Protein AF-A0A5S9M4N8-F1 (afdb_monomer_lite)

Structure (mmCIF, N/CA/C/O backbone):
data_AF-A0A5S9M4N8-F1
#
_entry.id   AF-A0A5S9M4N8-F1
#
loop_
_atom_site.group_PDB
_atom_site.id
_atom_site.type_symbol
_atom_site.label_atom_id
_atom_site.label_alt_id
_atom_site.label_comp_id
_atom_site.label_asym_id
_atom_site.label_entity_id
_atom_site.label_seq_id
_atom_site.pdbx_PDB_ins_code
_atom_site.Cartn_x
_atom_site.Cartn_y
_atom_site.Cartn_z
_atom_site.occupancy
_atom_site.B_iso_or_equiv
_atom_site.auth_seq_id
_atom_site.auth_comp_id
_atom_site.auth_asym_id
_atom_site.auth_atom_id
_atom_site.pdbx_PDB_model_num
ATOM 1 N N . MET A 1 1 ? 8.295 -23.460 23.714 1.00 48.38 1 MET A N 1
ATOM 2 C CA . MET A 1 1 ? 7.935 -23.216 22.299 1.00 48.38 1 MET A CA 1
ATOM 3 C C . MET A 1 1 ? 6.421 -23.104 22.266 1.00 48.38 1 MET A C 1
ATOM 5 O O . MET A 1 1 ? 5.793 -24.024 22.769 1.00 48.38 1 MET A O 1
ATOM 9 N N . GLY A 1 2 ? 5.868 -21.956 21.855 1.00 61.84 2 GLY A N 1
ATOM 10 C CA . GLY A 1 2 ? 4.419 -21.685 21.912 1.00 61.84 2 GLY A CA 1
ATOM 11 C C . GLY A 1 2 ? 3.612 -22.619 21.009 1.00 61.84 2 GLY A C 1
ATOM 12 O O . GLY A 1 2 ? 4.162 -23.141 20.035 1.00 61.84 2 GLY A O 1
ATOM 13 N N . ASN A 1 3 ? 2.346 -22.865 21.357 1.00 68.19 3 ASN A N 1
ATOM 14 C CA . ASN A 1 3 ? 1.476 -23.753 20.592 1.00 68.19 3 ASN A CA 1
ATOM 15 C C . ASN A 1 3 ? 1.122 -23.092 19.246 1.00 68.19 3 ASN A C 1
ATOM 17 O O . ASN A 1 3 ? 0.987 -21.874 19.168 1.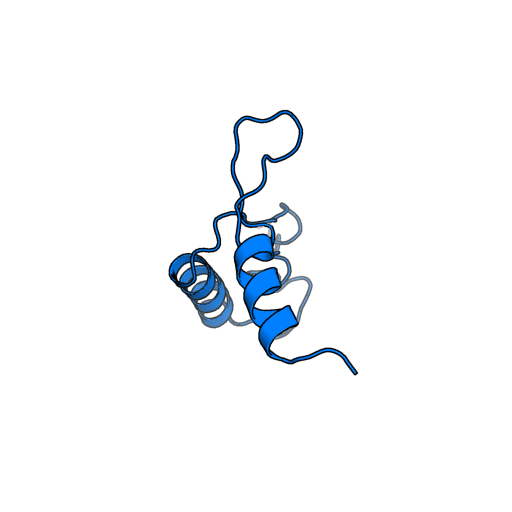00 68.19 3 ASN A O 1
ATOM 21 N N . LYS A 1 4 ? 0.992 -23.876 18.169 1.00 59.41 4 LYS A N 1
ATOM 22 C CA . LYS A 1 4 ? 0.668 -23.352 16.828 1.00 59.41 4 LYS A CA 1
ATOM 23 C C . LYS A 1 4 ? -0.686 -22.642 16.797 1.00 59.41 4 LYS A C 1
ATOM 25 O O . LYS A 1 4 ? -0.827 -21.656 16.081 1.00 59.41 4 LYS A O 1
ATOM 30 N N . ASP A 1 5 ? -1.624 -23.098 17.617 1.00 62.03 5 ASP A N 1
ATOM 31 C CA . ASP A 1 5 ? -2.965 -22.522 17.723 1.00 62.03 5 ASP A CA 1
ATOM 32 C C . ASP A 1 5 ? -2.935 -21.103 18.325 1.00 62.03 5 ASP A C 1
ATOM 34 O O . ASP A 1 5 ? -3.726 -20.251 17.927 1.00 62.03 5 ASP A O 1
ATOM 38 N N . ASP A 1 6 ? -1.938 -20.795 19.170 1.00 58.97 6 ASP A N 1
ATOM 39 C CA . ASP A 1 6 ? -1.728 -19.455 19.744 1.00 58.97 6 ASP A CA 1
ATOM 40 C C . ASP A 1 6 ? -1.336 -18.414 18.672 1.00 58.97 6 ASP A C 1
ATOM 42 O O . ASP A 1 6 ? -1.470 -17.206 18.884 1.00 58.97 6 ASP A O 1
ATOM 46 N N . TYR A 1 7 ? -0.804 -18.860 17.524 1.00 54.72 7 TYR A N 1
ATOM 47 C CA . TYR A 1 7 ? -0.448 -17.988 16.398 1.00 54.72 7 TYR A CA 1
ATOM 48 C C . TYR A 1 7 ? -1.631 -17.725 15.461 1.00 54.72 7 TYR A C 1
ATOM 50 O O . TYR A 1 7 ? -1.660 -16.675 14.824 1.00 54.72 7 TYR A O 1
ATOM 58 N N . VAL A 1 8 ? -2.590 -18.653 15.379 1.00 56.06 8 VAL A N 1
ATOM 59 C CA . VAL A 1 8 ? -3.793 -18.506 14.544 1.00 56.06 8 VAL A CA 1
ATOM 60 C C . VAL A 1 8 ? -4.741 -17.484 15.171 1.00 56.06 8 VAL A C 1
ATOM 62 O O . VAL A 1 8 ? -5.178 -16.567 14.484 1.00 56.06 8 VAL A O 1
ATOM 65 N N . ASP A 1 9 ? -4.948 -17.559 16.489 1.00 60.12 9 ASP A N 1
ATOM 66 C CA . ASP A 1 9 ? -5.811 -16.629 17.238 1.00 60.12 9 ASP A CA 1
ATOM 67 C C . ASP A 1 9 ? -5.277 -15.181 17.202 1.00 60.12 9 ASP A C 1
ATOM 69 O O . ASP A 1 9 ? -6.007 -14.219 16.960 1.00 60.12 9 ASP A O 1
ATOM 73 N N . LYS A 1 10 ? -3.950 -15.013 17.307 1.00 58.75 10 LYS A N 1
ATOM 74 C CA . LYS A 1 10 ? -3.299 -13.709 17.090 1.00 58.75 10 LYS A CA 1
ATOM 75 C C . LYS A 1 10 ? -3.378 -13.230 15.646 1.00 58.75 10 LYS A C 1
ATOM 77 O O . LYS A 1 10 ? -3.366 -12.025 15.424 1.00 58.75 10 LYS A O 1
ATOM 82 N N . GLY A 1 11 ? -3.410 -14.140 14.674 1.00 58.47 11 GLY A N 1
ATOM 83 C CA . GLY A 1 11 ? -3.544 -13.803 13.259 1.00 58.47 11 GLY A CA 1
ATOM 84 C C . GLY A 1 11 ? -4.840 -13.046 12.989 1.00 58.47 11 GLY A C 1
ATOM 85 O O . GLY A 1 11 ? -4.807 -11.990 12.366 1.00 58.47 11 GLY A O 1
ATOM 86 N N . ASP A 1 12 ? -5.951 -13.516 13.553 1.00 63.25 12 ASP A N 1
ATOM 87 C CA . ASP A 1 12 ? -7.259 -12.872 13.409 1.00 63.25 12 ASP A CA 1
ATOM 88 C C . ASP A 1 12 ? -7.346 -11.536 14.171 1.00 63.25 12 ASP A C 1
ATOM 90 O O . ASP A 1 12 ? -7.929 -10.567 13.674 1.00 63.25 12 ASP A O 1
ATOM 94 N N . GLU A 1 13 ? -6.703 -11.422 15.340 1.00 62.28 13 GLU A N 1
ATOM 95 C CA . GLU A 1 13 ? -6.542 -10.134 16.035 1.00 62.28 13 GLU A CA 1
ATOM 96 C C . GLU A 1 13 ? -5.689 -9.135 15.239 1.00 62.28 13 GLU A C 1
ATOM 98 O O . GLU A 1 13 ? -6.029 -7.952 15.172 1.00 62.28 13 GLU A O 1
ATOM 103 N N . LEU A 1 14 ? -4.618 -9.606 14.593 1.00 58.75 14 LEU A N 1
ATOM 104 C CA . LEU A 1 14 ? -3.753 -8.821 13.710 1.00 58.75 14 LEU A CA 1
ATOM 105 C C . LEU A 1 14 ? -4.402 -8.503 12.359 1.00 58.75 14 LEU A C 1
ATOM 107 O O . LEU A 1 14 ? -3.830 -7.730 11.605 1.00 58.75 14 LEU A O 1
ATOM 111 N N . LEU A 1 15 ? -5.566 -9.062 12.025 1.00 67.94 15 LEU A N 1
ATOM 112 C CA . LEU A 1 15 ? -6.325 -8.712 10.819 1.00 67.94 15 LEU A CA 1
ATOM 113 C C . LEU A 1 15 ? -7.413 -7.663 11.089 1.00 67.94 15 LEU A C 1
ATOM 115 O O . LEU A 1 15 ? -8.018 -7.148 10.142 1.00 67.94 15 LEU A O 1
ATOM 119 N N . LYS A 1 16 ? -7.655 -7.286 12.354 1.00 84.19 16 LYS A N 1
ATOM 120 C CA . LYS A 1 16 ? -8.555 -6.168 12.662 1.00 84.19 16 LYS A CA 1
ATOM 121 C C . LYS A 1 16 ? -7.999 -4.872 12.084 1.00 84.19 16 LYS A C 1
ATOM 123 O O . LYS A 1 16 ? -6.854 -4.494 12.326 1.00 84.19 16 LYS A O 1
ATOM 128 N N . LYS A 1 17 ? -8.857 -4.163 11.349 1.00 91.06 17 LYS A N 1
ATOM 129 C CA . LYS A 1 17 ? -8.550 -2.820 10.856 1.00 91.06 17 LYS A CA 1
ATOM 130 C C . LYS A 1 17 ? -8.275 -1.873 12.023 1.00 91.06 17 LYS A C 1
ATOM 132 O O . LYS A 1 17 ? -8.918 -1.965 13.069 1.00 91.06 17 LYS A O 1
ATOM 137 N N . VAL A 1 18 ? -7.337 -0.960 11.813 1.00 93.19 18 VAL A N 1
ATOM 138 C CA . VAL A 1 18 ? -6.906 0.046 12.781 1.00 93.19 18 VAL A CA 1
ATOM 139 C C . VAL A 1 18 ? -7.250 1.444 12.285 1.00 93.19 18 VAL A C 1
ATOM 141 O O . VAL A 1 18 ? -7.174 1.729 11.087 1.00 93.19 18 VAL A O 1
ATOM 144 N N . THR A 1 19 ? -7.593 2.335 13.214 1.00 96.12 19 THR A N 1
ATOM 145 C CA . THR A 1 19 ? -7.798 3.748 12.897 1.00 96.12 19 THR A CA 1
ATOM 146 C C . THR A 1 19 ? -6.456 4.420 12.643 1.00 96.12 19 THR A C 1
ATOM 148 O O . THR A 1 19 ? -5.555 4.374 13.487 1.00 96.12 19 THR A O 1
ATOM 151 N N . LEU A 1 20 ? -6.316 5.077 11.492 1.00 95.38 20 LEU A N 1
ATOM 152 C CA . LEU A 1 20 ? -5.090 5.785 11.147 1.00 95.38 20 LEU A CA 1
ATOM 153 C C . LEU A 1 20 ? -5.007 7.118 11.905 1.00 95.38 20 LEU A C 1
ATOM 155 O O . LEU A 1 20 ? -5.492 8.161 11.458 1.00 95.38 20 LEU A O 1
ATOM 159 N N . GLY A 1 21 ? -4.367 7.090 13.072 1.00 93.75 21 GLY A N 1
ATOM 160 C CA . GLY A 1 21 ? -4.105 8.279 13.879 1.00 93.75 21 GLY A CA 1
ATOM 161 C C . GLY A 1 21 ? -5.388 8.987 14.325 1.00 93.75 21 GLY A C 1
ATOM 162 O O . GLY A 1 21 ? -6.217 8.402 15.010 1.00 93.75 21 GLY A O 1
ATOM 163 N N . ARG A 1 22 ? -5.524 10.270 13.966 1.00 97.00 22 ARG A N 1
ATOM 164 C CA . ARG A 1 22 ? -6.701 11.110 14.280 1.00 97.00 22 ARG A CA 1
ATOM 165 C C . ARG A 1 22 ? -7.674 11.250 13.106 1.00 97.00 22 ARG A C 1
ATOM 167 O O . ARG A 1 22 ? -8.479 12.174 13.092 1.00 97.00 22 ARG A O 1
ATOM 174 N N . THR A 1 23 ? -7.524 10.412 12.087 1.00 96.38 23 THR A N 1
ATOM 175 C CA . THR A 1 23 ? -8.425 10.396 10.933 1.00 96.38 23 THR A CA 1
ATOM 176 C C . THR A 1 23 ? -9.565 9.416 11.178 1.00 96.38 23 THR A C 1
ATOM 178 O O . THR A 1 23 ? -9.470 8.563 12.057 1.00 96.38 23 THR A O 1
ATOM 181 N N . ASP A 1 24 ? -10.602 9.480 10.349 1.00 96.25 24 ASP A N 1
ATOM 182 C CA . ASP A 1 24 ? -11.692 8.498 10.361 1.00 96.25 24 ASP A CA 1
ATOM 183 C C . ASP A 1 24 ? -11.392 7.272 9.469 1.00 96.25 24 ASP A C 1
ATOM 185 O O . ASP A 1 24 ? -12.278 6.470 9.171 1.00 96.25 24 ASP A O 1
ATOM 189 N N . LEU A 1 25 ? -10.143 7.115 9.005 1.00 96.12 25 LEU A N 1
ATOM 190 C CA . LEU A 1 25 ? -9.748 6.027 8.112 1.00 96.12 25 LEU A CA 1
ATOM 191 C C . LEU A 1 25 ? -9.494 4.738 8.893 1.00 96.12 25 LEU A C 1
ATOM 193 O O . LEU A 1 25 ? -8.703 4.718 9.835 1.00 96.12 25 LEU A O 1
ATOM 197 N N . GLN A 1 26 ? -10.117 3.650 8.439 1.00 95.75 26 GLN A N 1
ATOM 198 C CA . GLN A 1 26 ? -9.887 2.293 8.934 1.00 95.75 26 GLN A CA 1
ATOM 199 C C . GLN A 1 26 ? -9.041 1.512 7.930 1.00 95.75 26 GLN A C 1
ATOM 201 O O . GLN A 1 26 ? -9.517 1.167 6.844 1.00 95.75 26 GLN A O 1
ATOM 206 N N . VAL A 1 27 ? -7.800 1.209 8.293 1.00 94.62 27 VAL A N 1
ATOM 207 C CA . VAL A 1 27 ? -6.834 0.539 7.414 1.00 94.62 27 VAL A CA 1
ATOM 208 C C . VAL A 1 27 ? -6.501 -0.854 7.919 1.00 94.62 27 VAL A C 1
ATOM 210 O O . VAL A 1 27 ? -6.532 -1.112 9.120 1.00 94.62 27 VAL A O 1
ATOM 213 N N . ASN A 1 28 ? -6.175 -1.769 7.013 1.00 92.25 28 ASN A N 1
ATOM 214 C CA . ASN A 1 28 ? -5.494 -2.997 7.383 1.00 92.25 28 ASN A CA 1
ATOM 215 C C . ASN A 1 28 ? -4.170 -2.624 8.082 1.00 92.25 28 ASN A C 1
ATOM 217 O O . ASN A 1 28 ? -3.522 -1.651 7.691 1.00 92.25 28 ASN A O 1
ATOM 221 N N . PRO A 1 29 ? -3.735 -3.381 9.099 1.00 90.12 29 PRO A N 1
ATOM 222 C CA . PRO A 1 29 ? -2.490 -3.081 9.810 1.00 90.12 29 PRO A CA 1
ATOM 223 C C . PRO A 1 29 ? -1.231 -3.343 8.968 1.00 90.12 29 PRO A C 1
ATOM 225 O O . PRO A 1 29 ? -0.132 -2.986 9.384 1.00 90.12 29 PRO A O 1
ATOM 228 N N . ILE A 1 30 ? -1.391 -3.928 7.775 1.00 88.56 30 ILE A N 1
ATOM 229 C CA . ILE A 1 30 ? -0.366 -4.036 6.738 1.00 88.56 30 ILE A CA 1
ATOM 230 C C . ILE A 1 30 ? -0.847 -3.257 5.508 1.00 88.56 30 ILE A C 1
ATOM 232 O O . ILE A 1 30 ? -1.938 -3.513 4.995 1.00 88.56 30 ILE A O 1
ATOM 236 N N . GLY A 1 31 ? -0.017 -2.323 5.039 1.00 89.88 31 GLY A N 1
ATOM 237 C CA . GLY A 1 31 ? -0.197 -1.594 3.782 1.00 89.88 31 GLY A CA 1
ATOM 238 C C . GLY A 1 31 ? 0.847 -1.987 2.735 1.00 89.88 31 GLY A C 1
ATOM 239 O O . GLY A 1 31 ? 1.868 -2.594 3.064 1.00 89.88 31 GLY A O 1
ATOM 240 N N . LEU A 1 32 ? 0.602 -1.623 1.476 1.00 92.12 32 LEU A N 1
ATOM 241 C CA . LEU A 1 32 ? 1.530 -1.859 0.367 1.00 92.12 32 LEU A CA 1
ATOM 242 C C . LEU A 1 32 ? 2.345 -0.594 0.072 1.00 92.12 32 LEU A C 1
ATOM 244 O O . LEU A 1 32 ? 1.788 0.420 -0.341 1.00 92.12 32 LEU A O 1
ATOM 248 N N . GLY A 1 33 ? 3.667 -0.670 0.230 1.00 89.94 33 GLY A N 1
ATOM 249 C CA . GLY A 1 33 ? 4.583 0.366 -0.252 1.00 89.94 33 GLY A CA 1
ATOM 250 C C . GLY A 1 33 ? 4.846 0.222 -1.751 1.00 89.94 33 GLY A C 1
ATOM 251 O O . GLY A 1 33 ? 5.161 -0.870 -2.224 1.00 89.94 33 GLY A O 1
ATOM 252 N N . THR A 1 34 ? 4.754 1.316 -2.508 1.00 87.62 34 THR A N 1
ATOM 253 C CA . THR A 1 34 ? 4.829 1.288 -3.979 1.00 87.62 34 THR A CA 1
ATOM 254 C C . THR A 1 34 ? 6.197 1.695 -4.542 1.00 87.62 34 THR A C 1
ATOM 256 O O . THR A 1 34 ? 6.281 2.083 -5.701 1.00 87.62 34 THR A O 1
ATOM 259 N N . ASN A 1 35 ? 7.283 1.624 -3.762 1.00 81.31 35 ASN A N 1
ATOM 260 C CA . ASN A 1 35 ? 8.623 2.068 -4.200 1.00 81.31 35 ASN A CA 1
ATOM 261 C C . ASN A 1 35 ? 9.139 1.326 -5.441 1.00 81.31 35 ASN A C 1
ATOM 263 O O . ASN A 1 35 ? 9.854 1.903 -6.257 1.00 81.31 35 AS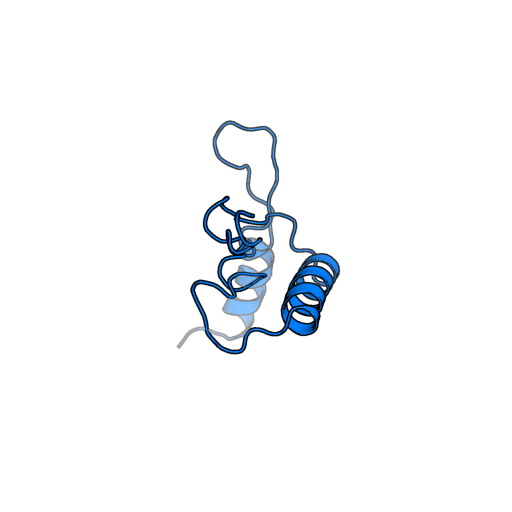N A O 1
ATOM 267 N N . ALA A 1 36 ? 8.799 0.042 -5.561 1.00 73.31 36 ALA A N 1
ATOM 268 C CA . ALA A 1 36 ? 9.185 -0.814 -6.682 1.00 73.31 36 ALA A CA 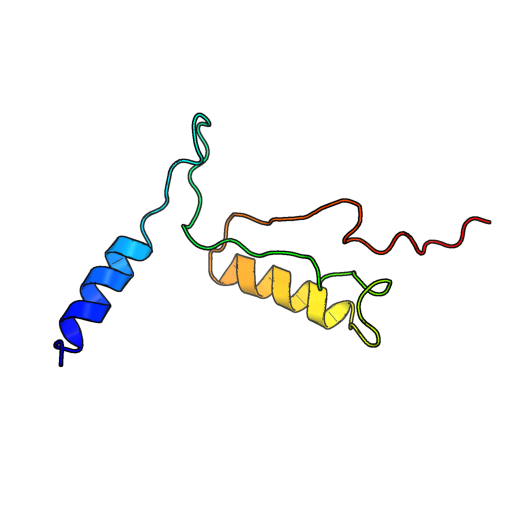1
ATOM 269 C C . ALA A 1 36 ? 8.104 -0.895 -7.776 1.00 73.31 36 ALA A C 1
ATOM 271 O O . ALA A 1 36 ? 8.253 -1.643 -8.737 1.00 73.31 36 ALA A O 1
ATOM 272 N N . VAL A 1 37 ? 7.017 -0.129 -7.650 1.00 81.19 37 VAL A N 1
ATOM 273 C CA . VAL A 1 37 ? 5.965 -0.029 -8.667 1.00 81.19 37 VAL A CA 1
ATOM 274 C C . VAL A 1 37 ? 6.253 1.231 -9.480 1.00 81.19 37 VAL A C 1
ATOM 276 O O . VAL A 1 37 ? 6.212 2.327 -8.937 1.00 81.19 37 VAL A O 1
ATOM 279 N N . GLY A 1 38 ? 6.620 1.097 -10.758 1.00 69.56 38 GLY A N 1
ATOM 280 C CA . GLY A 1 38 ? 6.953 2.245 -11.623 1.00 69.56 38 GLY A CA 1
ATOM 281 C C . GLY A 1 38 ? 8.275 2.964 -11.291 1.00 69.56 38 GLY A C 1
ATOM 282 O O . GLY A 1 38 ? 8.614 3.974 -11.911 1.00 69.56 38 GLY A O 1
ATOM 283 N N . GLY A 1 39 ? 9.060 2.437 -10.347 1.00 66.19 39 GLY A N 1
ATOM 284 C CA . GLY A 1 39 ? 10.342 2.982 -9.893 1.00 66.19 39 GLY A CA 1
ATOM 285 C C . GLY A 1 39 ? 11.524 2.678 -10.816 1.00 66.19 39 GLY A C 1
ATOM 286 O O . GLY A 1 39 ? 12.623 2.431 -10.321 1.00 66.19 39 GLY A O 1
ATOM 287 N N . HIS A 1 40 ? 11.337 2.677 -12.142 1.00 66.44 40 HIS A N 1
ATOM 288 C CA . HIS A 1 40 ? 12.390 2.345 -13.124 1.00 66.44 40 HIS A CA 1
ATOM 289 C C . HIS A 1 40 ? 13.648 3.224 -12.987 1.00 66.44 40 HIS A C 1
ATOM 291 O O . HIS A 1 40 ? 14.738 2.828 -13.389 1.00 66.44 40 HIS A O 1
ATOM 297 N N . ASN A 1 41 ? 13.506 4.399 -12.368 1.00 64.69 41 ASN A N 1
ATOM 298 C CA . ASN A 1 41 ? 14.609 5.309 -12.057 1.00 64.69 41 ASN A CA 1
ATOM 299 C C . ASN A 1 41 ? 15.457 4.883 -10.848 1.00 64.69 41 ASN A C 1
ATOM 301 O O . ASN A 1 41 ? 16.567 5.380 -10.683 1.00 64.69 41 ASN A O 1
ATOM 305 N N . LEU A 1 42 ? 14.930 4.016 -9.982 1.00 63.81 42 LEU A N 1
ATOM 306 C CA . LEU A 1 42 ? 15.561 3.574 -8.734 1.00 63.81 42 LEU A CA 1
ATOM 307 C C . LEU A 1 42 ? 15.978 2.100 -8.790 1.00 63.81 42 LEU A C 1
ATOM 309 O O . LEU A 1 42 ? 16.953 1.720 -8.145 1.00 63.81 42 LEU A O 1
ATOM 313 N N . PHE A 1 43 ? 15.272 1.283 -9.575 1.00 68.25 43 PHE A N 1
ATOM 314 C CA . PHE A 1 43 ? 15.527 -0.149 -9.696 1.00 68.25 43 PHE A CA 1
ATOM 315 C C . PHE A 1 43 ? 15.602 -0.559 -11.176 1.00 68.25 43 PHE A C 1
ATOM 317 O O . PHE A 1 43 ? 14.605 -0.443 -11.897 1.00 68.25 43 PHE A O 1
ATOM 324 N N . PRO A 1 44 ? 16.763 -1.043 -11.657 1.00 67.44 44 PRO A N 1
ATOM 325 C CA . PRO A 1 44 ? 16.886 -1.520 -13.028 1.00 67.44 44 PRO A CA 1
ATOM 326 C C . PRO A 1 44 ? 16.053 -2.794 -13.235 1.00 67.44 44 PRO A C 1
ATOM 328 O O . PRO A 1 44 ? 15.971 -3.640 -12.346 1.00 67.44 44 PRO A O 1
ATOM 331 N N . ASN A 1 45 ? 15.490 -2.953 -14.437 1.00 75.25 45 ASN A N 1
ATOM 332 C CA . ASN A 1 45 ? 14.715 -4.128 -14.873 1.00 75.25 45 ASN A CA 1
ATOM 333 C C . ASN A 1 45 ? 13.382 -4.364 -14.142 1.00 75.25 45 ASN A C 1
ATOM 335 O O . ASN A 1 45 ? 12.890 -5.493 -14.119 1.00 75.25 45 ASN A O 1
ATOM 339 N N . LEU A 1 46 ? 12.773 -3.324 -13.568 1.00 74.12 46 LEU A N 1
ATOM 340 C CA . LEU A 1 46 ? 11.371 -3.420 -13.167 1.00 74.12 46 LEU A CA 1
ATOM 341 C C . LEU A 1 46 ? 10.485 -3.625 -14.400 1.00 74.12 46 LEU A C 1
ATOM 343 O O . LEU A 1 46 ? 10.722 -3.024 -15.446 1.00 74.12 46 LEU A O 1
ATOM 347 N N . SER A 1 47 ? 9.474 -4.478 -14.260 1.00 80.69 47 SER A N 1
ATOM 348 C CA . SER A 1 47 ? 8.431 -4.697 -15.260 1.00 80.69 47 SER A CA 1
ATOM 349 C C . SER A 1 47 ? 7.189 -3.906 -14.861 1.00 80.69 47 SER A C 1
ATOM 351 O O . SER A 1 47 ? 6.735 -4.012 -13.719 1.00 80.69 47 SER A O 1
ATOM 353 N N . GLU A 1 48 ? 6.643 -3.122 -15.792 1.00 80.50 48 GLU A N 1
ATOM 354 C CA . GLU A 1 48 ? 5.390 -2.391 -15.574 1.00 80.50 48 GLU A CA 1
ATOM 355 C C . GLU A 1 48 ? 4.229 -3.356 -15.311 1.00 80.50 48 GLU A C 1
ATOM 357 O O . GLU A 1 48 ? 3.472 -3.157 -14.360 1.00 80.50 48 GLU A O 1
ATOM 362 N N . ASP A 1 49 ? 4.150 -4.444 -16.083 1.00 84.94 49 ASP A N 1
ATOM 363 C CA . ASP A 1 49 ? 3.117 -5.471 -15.928 1.00 84.94 49 ASP A CA 1
ATOM 364 C C . ASP A 1 49 ? 3.198 -6.144 -14.555 1.00 84.94 49 ASP A C 1
ATOM 366 O O . ASP A 1 49 ? 2.179 -6.306 -13.891 1.00 84.94 49 ASP A O 1
ATOM 370 N N . ALA A 1 50 ? 4.408 -6.448 -14.073 1.00 84.62 50 ALA A N 1
ATOM 371 C CA . ALA A 1 50 ? 4.590 -7.042 -12.747 1.00 84.62 50 ALA A CA 1
ATOM 372 C C . ALA A 1 50 ? 4.228 -6.061 -11.619 1.00 84.62 50 ALA A C 1
ATOM 374 O O . ALA A 1 50 ? 3.663 -6.455 -10.601 1.00 84.62 50 ALA A O 1
ATOM 375 N N . GLY A 1 51 ? 4.543 -4.772 -11.787 1.00 87.50 51 GLY A N 1
ATOM 376 C CA . GLY A 1 51 ? 4.154 -3.733 -10.834 1.00 87.50 51 GLY A CA 1
ATOM 377 C C . GLY A 1 51 ? 2.636 -3.559 -10.767 1.00 87.50 51 GLY A C 1
ATOM 378 O O . GLY A 1 51 ? 2.076 -3.432 -9.679 1.00 87.50 51 GLY A O 1
ATOM 379 N N . ARG A 1 52 ? 1.967 -3.603 -11.922 1.00 87.94 52 ARG A N 1
ATOM 380 C CA . ARG A 1 52 ? 0.507 -3.584 -12.017 1.00 87.94 52 ARG A CA 1
ATOM 381 C C . ARG A 1 52 ? -0.113 -4.818 -11.363 1.00 87.94 52 ARG A C 1
ATOM 383 O O . ARG A 1 52 ? -0.976 -4.661 -10.504 1.00 87.94 52 ARG A O 1
ATOM 390 N N . GLU A 1 53 ? 0.356 -6.009 -11.722 1.00 91.81 53 GLU A N 1
ATOM 391 C CA . GLU A 1 53 ? -0.121 -7.283 -11.174 1.00 91.81 53 GLU A CA 1
ATOM 392 C C . GLU A 1 53 ? 0.044 -7.334 -9.650 1.00 91.81 53 GLU A C 1
ATOM 394 O O . GLU A 1 53 ? -0.847 -7.802 -8.943 1.00 91.81 53 GLU A O 1
ATOM 399 N N . LEU A 1 54 ? 1.143 -6.789 -9.116 1.00 90.56 54 LEU A N 1
ATOM 400 C CA . LEU A 1 54 ? 1.367 -6.687 -7.675 1.00 90.56 54 LEU A CA 1
ATOM 401 C C . LEU A 1 54 ? 0.294 -5.835 -6.983 1.00 90.56 54 LEU A C 1
ATOM 403 O O . LEU A 1 54 ? -0.218 -6.228 -5.934 1.00 90.56 54 LEU A O 1
ATOM 407 N N . VAL A 1 55 ? -0.041 -4.672 -7.551 1.00 92.00 55 VAL A N 1
ATOM 408 C CA . VAL A 1 55 ? -1.076 -3.790 -6.991 1.00 92.00 55 VAL A CA 1
ATOM 409 C C . VAL A 1 55 ? -2.451 -4.446 -7.095 1.00 92.00 55 VAL A C 1
ATOM 411 O O . VAL A 1 55 ? -3.178 -4.463 -6.105 1.00 92.00 55 VAL A O 1
ATOM 414 N N . GLU A 1 56 ? -2.792 -5.019 -8.252 1.00 94.31 56 GLU A N 1
ATOM 415 C CA . GLU A 1 56 ? -4.059 -5.735 -8.464 1.00 94.31 56 GLU A CA 1
ATOM 416 C C . GLU A 1 56 ? -4.202 -6.894 -7.466 1.00 94.31 56 GLU A C 1
ATOM 418 O O . GLU A 1 56 ? -5.186 -6.963 -6.732 1.00 94.31 56 GLU A O 1
ATOM 423 N N . THR A 1 57 ? -3.161 -7.716 -7.319 1.00 94.00 57 THR A N 1
ATOM 424 C CA . THR A 1 57 ? -3.138 -8.827 -6.359 1.00 94.00 57 THR A CA 1
ATOM 425 C C . THR A 1 57 ? -3.309 -8.339 -4.922 1.00 94.00 57 THR A C 1
ATOM 427 O O . THR A 1 57 ? -4.056 -8.937 -4.153 1.00 94.00 57 THR A O 1
ATOM 430 N N . ALA A 1 58 ? -2.640 -7.253 -4.525 1.00 90.38 58 ALA A N 1
ATOM 431 C CA . ALA A 1 58 ? -2.768 -6.720 -3.171 1.00 90.38 58 ALA A CA 1
ATOM 432 C C . ALA A 1 58 ? -4.205 -6.265 -2.867 1.00 90.38 58 ALA A C 1
ATOM 434 O O . ALA A 1 58 ? -4.722 -6.548 -1.784 1.00 90.38 58 ALA A O 1
ATOM 435 N N . LEU A 1 59 ? -4.859 -5.604 -3.826 1.00 92.69 59 LEU A N 1
ATOM 436 C CA . LEU A 1 59 ? -6.260 -5.200 -3.704 1.00 92.69 59 LEU A CA 1
ATOM 437 C C . LEU A 1 59 ? -7.187 -6.420 -3.614 1.00 92.69 59 LEU A C 1
ATOM 439 O O . LEU A 1 59 ? -8.054 -6.453 -2.741 1.00 92.69 59 LEU A O 1
ATOM 443 N N . ASP A 1 60 ? -6.955 -7.445 -4.436 1.00 94.88 60 ASP A N 1
ATOM 444 C CA . ASP A 1 60 ? -7.723 -8.697 -4.414 1.00 94.88 60 ASP A CA 1
ATOM 445 C C . ASP A 1 60 ? -7.550 -9.472 -3.096 1.00 94.88 60 ASP A C 1
ATOM 447 O O . ASP A 1 60 ? -8.481 -10.123 -2.624 1.00 94.88 60 ASP A O 1
ATOM 451 N N . GLN A 1 61 ? -6.382 -9.363 -2.453 1.00 90.88 61 GLN A N 1
ATOM 452 C CA . GLN A 1 61 ? -6.124 -9.902 -1.110 1.00 90.88 61 GLN A CA 1
ATOM 453 C C . GLN A 1 61 ? -6.655 -9.001 0.024 1.00 90.88 61 GLN A C 1
ATOM 455 O O . GLN A 1 61 ? -6.472 -9.308 1.203 1.00 90.88 61 GLN A O 1
ATOM 460 N N . GLY A 1 62 ? -7.330 -7.895 -0.301 1.00 90.19 62 GLY A N 1
ATOM 461 C CA . GLY A 1 62 ? -7.999 -7.031 0.669 1.00 90.19 62 GLY A CA 1
ATOM 462 C C . GLY A 1 62 ? -7.109 -5.969 1.319 1.00 90.19 62 GLY A C 1
ATOM 463 O O . GLY A 1 62 ? -7.507 -5.405 2.343 1.00 90.19 62 GLY A O 1
ATOM 464 N N . VAL A 1 63 ? -5.933 -5.669 0.754 1.00 91.88 63 VAL A N 1
ATOM 465 C CA . VAL A 1 63 ? -5.141 -4.491 1.147 1.00 91.88 63 VAL A CA 1
ATOM 466 C C . VAL A 1 63 ? -5.936 -3.230 0.817 1.00 91.88 63 VAL A C 1
ATOM 468 O O . VAL A 1 63 ? -6.469 -3.087 -0.279 1.00 91.88 63 VAL A O 1
ATOM 471 N N . ASN A 1 64 ? -5.999 -2.286 1.757 1.00 93.81 64 ASN A N 1
ATOM 472 C CA . ASN A 1 64 ? -6.768 -1.051 1.585 1.00 93.81 64 ASN A CA 1
ATOM 473 C C . ASN A 1 64 ? -5.972 0.234 1.867 1.00 93.81 64 ASN A C 1
ATOM 475 O O . ASN A 1 64 ? -6.560 1.313 1.953 1.00 93.81 64 ASN A O 1
ATOM 479 N N . PHE A 1 65 ? -4.653 0.123 2.024 1.00 94.25 65 PHE A N 1
ATOM 480 C CA . PHE A 1 65 ? -3.764 1.255 2.250 1.00 94.25 65 PHE A CA 1
ATOM 481 C C . PHE A 1 65 ? -2.500 1.113 1.401 1.00 94.25 65 PHE A C 1
ATOM 483 O O . PHE A 1 65 ? -1.770 0.127 1.523 1.00 94.25 65 PHE A O 1
ATOM 490 N N . LEU A 1 66 ? -2.268 2.099 0.533 1.00 92.88 66 LEU A N 1
ATOM 491 C CA . LEU A 1 66 ? -1.122 2.170 -0.371 1.00 92.88 66 LEU A CA 1
ATOM 492 C C . LEU A 1 66 ? -0.249 3.363 0.032 1.00 92.88 66 LEU A C 1
ATOM 494 O O . LEU A 1 66 ? -0.748 4.485 0.113 1.00 92.88 66 LEU A O 1
ATOM 498 N N . ASP A 1 67 ? 1.038 3.119 0.266 1.00 90.75 67 ASP A N 1
ATOM 499 C CA . ASP A 1 67 ? 2.036 4.157 0.529 1.00 90.75 67 ASP A CA 1
ATOM 500 C C . ASP A 1 67 ? 2.814 4.459 -0.751 1.00 90.75 67 ASP A C 1
ATOM 502 O O . ASP A 1 67 ? 3.444 3.578 -1.341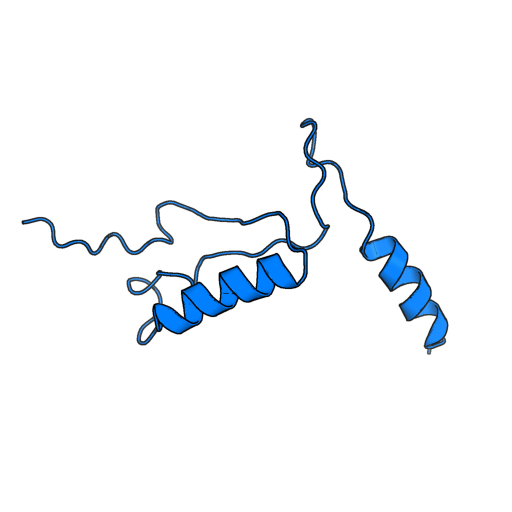 1.00 90.75 67 ASP A O 1
ATOM 506 N N . SER A 1 68 ? 2.750 5.711 -1.191 1.00 88.19 68 SER A N 1
ATOM 507 C CA . SER A 1 68 ? 3.388 6.172 -2.414 1.00 88.19 68 SER A CA 1
ATOM 508 C C . SER A 1 68 ? 3.951 7.571 -2.227 1.00 88.19 68 SER A C 1
ATOM 510 O O . SER A 1 68 ? 3.501 8.350 -1.388 1.00 88.19 68 SER A O 1
ATOM 512 N N . ALA A 1 69 ? 4.920 7.921 -3.059 1.00 81.00 69 ALA A N 1
ATOM 513 C CA . ALA A 1 69 ? 5.476 9.254 -3.117 1.00 81.00 69 ALA A CA 1
ATOM 514 C C . ALA A 1 69 ? 5.784 9.603 -4.561 1.00 81.00 69 ALA A C 1
ATOM 516 O O . ALA A 1 69 ? 6.103 8.754 -5.392 1.00 81.00 69 ALA A O 1
ATOM 517 N N . PHE A 1 70 ? 5.769 1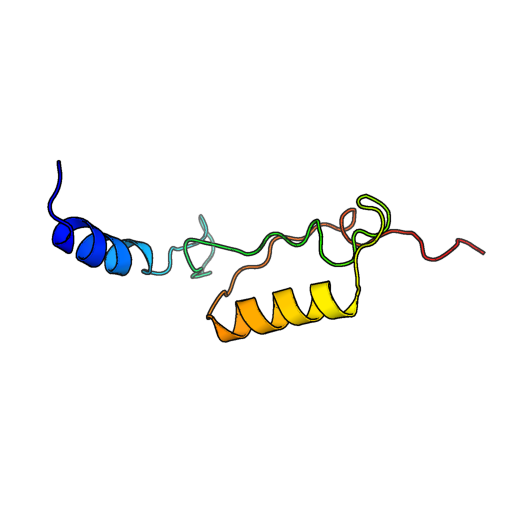0.897 -4.838 1.00 70.38 70 PHE A N 1
ATOM 518 C CA . PHE A 1 70 ? 6.053 11.423 -6.162 1.00 70.38 70 PHE A CA 1
ATOM 519 C C . PHE A 1 70 ? 7.441 11.036 -6.704 1.00 70.38 70 PHE A C 1
ATOM 521 O O . PHE A 1 70 ? 7.627 10.960 -7.910 1.00 70.38 70 PHE A O 1
ATOM 528 N N . LEU A 1 71 ? 8.410 10.760 -5.825 1.00 66.00 71 LEU A N 1
ATOM 529 C CA . LEU A 1 71 ? 9.746 10.285 -6.203 1.00 66.00 71 LEU A CA 1
ATOM 530 C C . LEU A 1 71 ? 9.781 8.797 -6.599 1.00 66.00 71 LEU A C 1
ATOM 532 O O . LEU A 1 71 ? 10.737 8.371 -7.241 1.00 66.00 71 LEU A O 1
ATOM 536 N N . PHE A 1 72 ? 8.774 8.012 -6.202 1.00 58.69 72 PHE A N 1
ATOM 537 C CA . PHE A 1 72 ? 8.703 6.567 -6.447 1.00 58.69 72 PHE A CA 1
ATOM 538 C C . PHE A 1 72 ? 8.095 6.225 -7.810 1.00 58.69 72 PHE A C 1
ATOM 540 O O . PHE A 1 72 ? 8.399 5.176 -8.366 1.00 58.69 72 PHE A O 1
ATOM 547 N N . MET A 1 73 ? 7.317 7.143 -8.386 1.00 56.69 73 MET A N 1
ATOM 548 C CA . MET A 1 73 ? 7.001 7.141 -9.812 1.00 56.69 73 MET A CA 1
ATOM 549 C C . MET A 1 73 ? 8.203 7.743 -10.537 1.00 56.69 73 MET A C 1
ATOM 551 O O . MET A 1 73 ? 8.552 8.901 -10.305 1.00 56.69 73 MET A O 1
ATOM 555 N N . GLY A 1 74 ? 8.888 6.967 -11.373 1.00 50.34 74 GLY A N 1
ATOM 556 C CA . GLY A 1 74 ? 10.045 7.464 -12.103 1.00 50.34 74 GLY A CA 1
ATOM 557 C C . GLY A 1 74 ? 9.724 8.748 -12.879 1.00 50.34 74 GLY A C 1
ATOM 558 O O . GLY A 1 74 ? 9.071 8.709 -13.911 1.00 50.34 74 GLY A O 1
ATOM 559 N N . TRP A 1 75 ? 10.257 9.888 -12.434 1.00 42.59 75 TRP A N 1
ATOM 560 C CA . TRP A 1 75 ? 10.338 11.172 -13.151 1.00 42.59 75 TRP A CA 1
ATOM 561 C C . TRP A 1 75 ? 11.031 11.125 -14.538 1.00 42.59 75 TRP A C 1
ATOM 563 O O . TRP A 1 75 ? 11.407 12.163 -15.078 1.00 42.59 75 TRP A O 1
ATOM 573 N N . ALA A 1 76 ? 11.215 9.949 -15.141 1.00 39.88 76 ALA A N 1
ATOM 574 C CA . ALA A 1 76 ? 11.689 9.786 -16.510 1.00 39.88 76 ALA A CA 1
ATOM 575 C C . ALA A 1 76 ? 10.500 9.684 -17.477 1.00 39.88 76 ALA A C 1
ATOM 577 O O . ALA A 1 76 ? 10.357 8.726 -18.224 1.00 39.88 76 ALA A O 1
ATOM 578 N N . VAL A 1 77 ? 9.676 10.727 -17.511 1.00 42.06 77 VAL A N 1
ATOM 579 C CA . VAL A 1 77 ? 9.299 11.259 -18.819 1.00 42.06 77 VAL A CA 1
ATOM 580 C C . VAL A 1 77 ? 10.413 12.237 -19.150 1.00 42.06 77 VAL A C 1
ATOM 582 O O . VAL A 1 77 ? 10.612 13.209 -18.417 1.00 42.06 77 VAL A O 1
ATOM 585 N N . GLN A 1 78 ? 11.187 11.929 -20.198 1.00 36.91 78 GLN A N 1
ATOM 586 C CA . GLN A 1 78 ? 12.115 12.861 -20.833 1.00 36.91 78 GLN A CA 1
ATOM 587 C C . GLN A 1 78 ? 11.508 14.268 -20.800 1.00 36.91 78 GLN A C 1
ATOM 589 O O . GLN A 1 78 ? 10.480 14.519 -21.431 1.00 36.91 78 GLN A O 1
ATOM 594 N N . ARG A 1 79 ? 12.157 15.195 -20.084 1.00 28.27 79 ARG A N 1
ATOM 595 C CA . ARG A 1 79 ? 11.983 16.606 -20.410 1.00 28.27 79 ARG A CA 1
ATOM 596 C C . ARG A 1 79 ? 12.475 16.759 -21.846 1.00 28.27 79 ARG A C 1
ATOM 598 O O . ARG A 1 79 ? 13.667 16.585 -22.097 1.00 28.27 79 ARG A O 1
ATOM 605 N N . ASN A 1 80 ? 11.536 16.980 -22.755 1.00 36.12 80 ASN A N 1
ATOM 606 C CA . ASN A 1 80 ? 11.799 17.609 -24.039 1.00 36.12 80 ASN A CA 1
ATOM 607 C C . ASN A 1 80 ? 11.978 19.113 -23.809 1.00 36.12 80 ASN A C 1
ATOM 609 O O . ASN A 1 80 ? 11.212 19.657 -22.978 1.00 36.12 80 ASN A O 1
#

Foldseek 3Di:
DDDPVVVVVVVVVLQFFDDDDPDPDTFRPDAAELLLAQQCVPDPPRDNVVSVVVVVVCVVVPGDHYHDDPNSNPPPPDPD

InterPro domains:
  IPR036812 NAD(P)-dependent oxidoreductase domain superfamily [G3DSA:3.20.20.100] (15-78)
  IPR036812 NAD(P)-dependent oxidoreductase domain superfamily [SSF51430] (17-72)

Secondary structure (DSSP, 8-state):
---THHHHHHHHHTTS-EE-TTSS-EE-SS-EE-TTSS-TTTSTT--HHHHHHHHHHH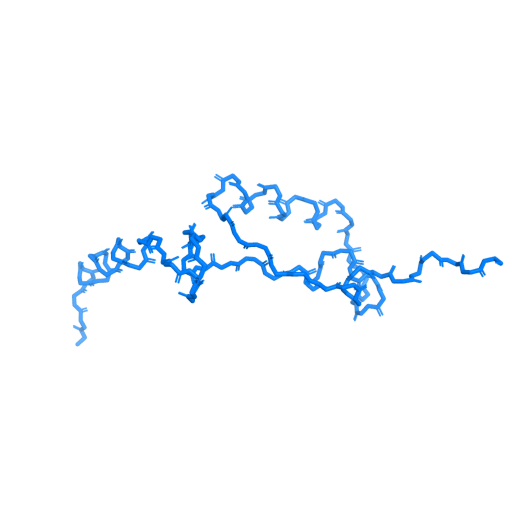HHTT---EE--TTTS---S---

pLDDT: mean 76.25, std 17.86, range [28.27, 97.0]

Organism: Bacillus safensis (NCBI:txid561879)

Sequence (80 aa):
MGNKDDYVDKGDELLKKVTLGRTDLQVNPIGLGTNAVGGHNLFPNLSEDAGRELVETALDQGVNFLDSAFLFMGWAVQRN

Radius of gyration: 17.17 Å; chains: 1; bounding box: 29×41×46 Å